Protein AF-A0A3B5MZ13-F1 (afdb_monomer_lite)

Sequence (176 aa):
MRKAFKSSTIQDQQVVSRTSVPNPVVEMYHRCDKPPPLNILSPYRDDKKDALKFYTDSSYFFNLWKEKMLQATEDKRKEKRRQKVGIRFHRECPFHSCLSVYPPQEQQRQVEDPSREVKKVRKARNRRQEWNVLAYDKEFRPDARLTPSPYHGMSSEGSLSPDSRYISYWKYFNAI

Structure (mmCIF, N/CA/C/O backbone):
data_AF-A0A3B5MZ13-F1
#
_entry.id   AF-A0A3B5MZ13-F1
#
loop_
_atom_site.group_PDB
_atom_site.id
_atom_site.type_symbol
_atom_site.label_atom_id
_atom_site.label_alt_id
_atom_site.label_comp_id
_atom_site.label_asym_id
_atom_site.label_entity_id
_atom_site.label_seq_id
_atom_site.pdbx_PDB_ins_code
_atom_site.Cartn_x
_atom_site.Cartn_y
_atom_site.Cartn_z
_atom_site.occupancy
_atom_site.B_iso_or_equiv
_atom_site.auth_seq_id
_atom_site.auth_comp_id
_atom_site.auth_asym_id
_atom_site.auth_atom_id
_atom_site.pdbx_PDB_model_num
ATOM 1 N N . MET A 1 1 ? -7.304 25.175 -32.216 1.00 78.00 1 MET A N 1
ATOM 2 C CA . MET A 1 1 ? -7.064 23.713 -32.313 1.00 78.00 1 MET A CA 1
ATOM 3 C C . MET A 1 1 ? -7.882 23.009 -31.237 1.00 78.00 1 MET A C 1
ATOM 5 O O . MET A 1 1 ? -7.759 23.393 -30.080 1.00 78.00 1 MET A O 1
ATOM 9 N N . ARG A 1 2 ? -8.744 22.042 -31.586 1.00 90.50 2 ARG A N 1
ATOM 10 C CA . ARG A 1 2 ? -9.532 21.262 -30.607 1.00 90.50 2 ARG A CA 1
ATOM 11 C C . ARG A 1 2 ? -8.857 19.913 -30.341 1.00 90.50 2 ARG A C 1
ATOM 13 O O . ARG A 1 2 ? -8.275 19.334 -31.253 1.00 90.50 2 ARG A O 1
ATOM 20 N N . LYS A 1 3 ? -8.913 19.432 -29.094 1.00 95.19 3 LYS A N 1
ATOM 21 C CA . LYS A 1 3 ? -8.411 18.098 -28.724 1.00 95.19 3 LYS A CA 1
ATOM 22 C C . LYS A 1 3 ? -9.328 17.010 -29.296 1.00 95.19 3 LYS A C 1
ATOM 24 O O . LYS A 1 3 ? -10.525 17.234 -29.451 1.00 95.19 3 LYS A O 1
ATOM 29 N N . ALA A 1 4 ? -8.758 15.843 -29.588 1.00 95.25 4 ALA A N 1
ATOM 30 C CA . ALA A 1 4 ? -9.510 14.682 -30.056 1.00 95.25 4 ALA A CA 1
ATOM 31 C C . ALA A 1 4 ? -10.359 14.060 -28.935 1.00 95.25 4 ALA A C 1
ATOM 33 O O . ALA A 1 4 ? -9.991 14.128 -27.759 1.00 95.25 4 ALA A O 1
ATOM 34 N N . PHE A 1 5 ? -11.463 13.417 -29.321 1.00 95.81 5 PHE A N 1
ATOM 35 C CA . PHE A 1 5 ? -12.308 12.638 -28.420 1.00 95.81 5 PHE A CA 1
ATOM 36 C C . PHE A 1 5 ? -11.517 11.494 -27.764 1.00 95.81 5 PHE A C 1
ATOM 38 O O . PHE A 1 5 ? -10.701 10.829 -28.409 1.00 95.81 5 PH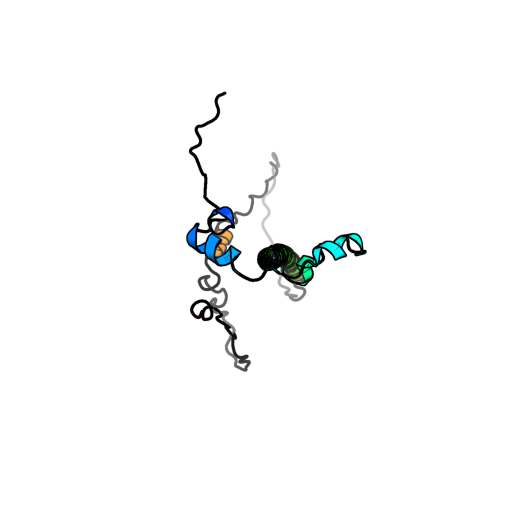E A O 1
ATOM 45 N N . LYS A 1 6 ? -11.767 11.269 -26.473 1.00 96.44 6 LYS A N 1
ATOM 46 C CA . LYS A 1 6 ? -11.239 10.147 -25.693 1.00 96.44 6 LYS A CA 1
ATOM 47 C C . LYS A 1 6 ? -12.403 9.496 -24.957 1.00 96.44 6 LYS A C 1
ATOM 49 O O . LYS A 1 6 ? -13.103 10.176 -24.213 1.00 96.44 6 LYS A O 1
ATOM 54 N N . SER A 1 7 ? -12.604 8.202 -25.181 1.00 95.94 7 SER A N 1
ATOM 55 C CA . SER A 1 7 ? -13.559 7.402 -24.417 1.00 95.94 7 SER A CA 1
ATOM 56 C C . SER A 1 7 ? -13.041 7.153 -23.000 1.00 95.94 7 SER A C 1
ATOM 58 O O . SER A 1 7 ? -11.839 7.255 -22.740 1.00 95.94 7 SER A O 1
ATOM 60 N N . SER A 1 8 ? -13.949 6.796 -22.092 1.00 95.12 8 SER A N 1
ATOM 61 C CA . SER A 1 8 ? -13.567 6.330 -20.760 1.00 95.12 8 SER A CA 1
ATOM 62 C C . SER A 1 8 ? -12.704 5.069 -20.860 1.00 95.12 8 SER A C 1
ATOM 64 O O . SER A 1 8 ? -12.976 4.184 -21.671 1.00 95.12 8 SER A O 1
ATOM 66 N N . THR A 1 9 ? -11.669 4.995 -20.029 1.00 95.69 9 THR A N 1
ATOM 67 C CA . THR A 1 9 ? -10.792 3.823 -19.875 1.00 95.69 9 THR A CA 1
ATOM 68 C C . THR A 1 9 ? -10.693 3.408 -18.407 1.00 95.69 9 THR A C 1
ATOM 70 O O . THR A 1 9 ? -9.654 2.918 -17.969 1.00 95.69 9 THR A O 1
ATOM 73 N N . ILE A 1 10 ? -11.739 3.684 -17.622 1.00 96.62 10 ILE A N 1
ATOM 74 C CA . ILE A 1 10 ? -11.789 3.342 -16.198 1.00 96.62 10 ILE A CA 1
ATOM 75 C C . ILE A 1 10 ? -11.750 1.817 -16.055 1.00 96.62 10 ILE A C 1
ATOM 77 O O . ILE A 1 10 ? -12.452 1.101 -16.766 1.00 96.62 10 ILE A O 1
ATOM 81 N N . GLN A 1 11 ? -10.901 1.340 -15.149 1.00 95.88 11 GLN A N 1
ATOM 82 C CA . GLN A 1 11 ? -10.786 -0.065 -14.775 1.00 95.88 11 GLN A CA 1
ATOM 83 C C . GLN A 1 11 ? -10.833 -0.156 -13.256 1.00 95.88 11 GLN A C 1
ATOM 85 O O . GLN A 1 11 ? -10.029 0.494 -12.579 1.00 95.88 11 GLN A O 1
ATOM 90 N N . ASP A 1 12 ? -11.753 -0.964 -12.741 1.00 93.88 12 ASP A N 1
ATOM 91 C CA . ASP A 1 12 ? -11.894 -1.180 -11.308 1.00 93.88 12 ASP A CA 1
ATOM 92 C C . ASP A 1 12 ? -10.680 -1.942 -10.771 1.00 93.88 12 ASP A C 1
ATOM 94 O O . ASP A 1 12 ? -10.239 -2.951 -11.324 1.00 93.88 12 ASP A O 1
ATOM 98 N N . GLN A 1 13 ? -10.111 -1.433 -9.683 1.00 94.25 13 GLN A N 1
ATOM 99 C CA . GLN A 1 13 ? -8.938 -1.993 -9.017 1.00 94.25 13 GLN A CA 1
ATOM 100 C C . GLN A 1 13 ? -9.234 -2.165 -7.529 1.00 94.25 13 GLN A C 1
ATOM 102 O O . GLN A 1 13 ? -10.165 -1.564 -7.004 1.00 94.25 13 GLN A O 1
ATOM 107 N N . GLN A 1 14 ? -8.428 -2.983 -6.841 1.00 91.75 14 GLN A N 1
ATOM 108 C CA . GLN A 1 14 ? -8.606 -3.275 -5.409 1.00 91.75 14 GLN A CA 1
ATOM 109 C C . GLN A 1 14 ? -10.011 -3.808 -5.071 1.00 91.75 14 GLN A C 1
ATOM 111 O O . GLN A 1 14 ? -10.593 -3.481 -4.038 1.00 91.75 14 GLN A O 1
ATOM 116 N N . VAL A 1 15 ? -10.539 -4.668 -5.948 1.00 93.50 15 VAL A N 1
ATOM 117 C CA . VAL A 1 15 ? -11.890 -5.246 -5.835 1.00 93.50 15 VAL A CA 1
ATOM 118 C C . VAL A 1 15 ? -12.097 -6.057 -4.550 1.00 93.50 15 VAL A C 1
ATOM 120 O O . VAL A 1 15 ? -13.224 -6.213 -4.088 1.00 93.50 15 VAL A O 1
ATOM 123 N N . VAL A 1 16 ? -11.009 -6.515 -3.926 1.00 92.31 16 VAL A N 1
ATOM 124 C CA . VAL A 1 16 ? -11.007 -7.111 -2.586 1.00 92.31 16 VAL A CA 1
ATOM 125 C C . VAL A 1 16 ? -10.360 -6.123 -1.620 1.00 92.31 16 VAL A C 1
ATOM 127 O O . VAL A 1 16 ? -9.137 -6.041 -1.511 1.00 92.31 16 VAL A O 1
ATOM 130 N N . SER A 1 17 ? -11.188 -5.339 -0.939 1.00 93.69 17 SER A N 1
ATOM 131 C CA . SER A 1 17 ? -10.778 -4.350 0.054 1.00 93.69 17 SER A CA 1
ATOM 132 C C . SER A 1 17 ? -11.762 -4.354 1.220 1.00 93.69 17 SER A C 1
ATOM 134 O O . SER A 1 17 ? -12.838 -4.940 1.140 1.00 93.69 17 SER A O 1
ATOM 136 N N . ARG A 1 18 ? -11.415 -3.690 2.329 1.00 93.25 18 ARG A N 1
ATOM 137 C CA . ARG A 1 18 ? -12.301 -3.621 3.504 1.00 93.25 18 ARG A CA 1
ATOM 138 C C . ARG A 1 18 ? -13.685 -3.049 3.185 1.00 93.25 18 ARG A C 1
ATOM 140 O O . ARG A 1 18 ? -14.642 -3.422 3.847 1.00 93.25 18 ARG A O 1
ATOM 147 N N . THR A 1 19 ? -13.792 -2.170 2.190 1.00 93.19 19 THR A N 1
ATOM 148 C CA . THR A 1 19 ? -15.060 -1.554 1.780 1.00 93.19 19 THR A CA 1
ATOM 149 C C . THR A 1 19 ? -15.899 -2.444 0.871 1.00 93.19 19 THR A C 1
ATOM 151 O O . THR A 1 19 ? -17.091 -2.191 0.741 1.00 93.19 19 THR A O 1
ATOM 154 N N . SER A 1 20 ? -15.313 -3.474 0.249 1.00 95.31 20 SER A N 1
ATOM 155 C CA . SER A 1 20 ? -16.054 -4.433 -0.577 1.00 95.31 20 SER A CA 1
ATOM 156 C C . SER A 1 20 ? -16.510 -5.677 0.193 1.00 95.31 20 SER A C 1
ATOM 158 O O . SER A 1 20 ? -17.165 -6.545 -0.383 1.00 95.31 20 SER A O 1
ATOM 160 N N . VAL A 1 21 ? -16.199 -5.772 1.494 1.00 95.56 21 VAL A N 1
ATOM 161 C CA . VAL A 1 21 ? -16.631 -6.888 2.347 1.00 95.56 21 VAL A CA 1
ATOM 162 C C . VAL A 1 21 ? -18.147 -6.813 2.592 1.00 95.56 21 VAL A C 1
ATOM 164 O O . VAL A 1 21 ? -18.628 -5.783 3.065 1.00 95.56 21 VAL A O 1
ATOM 167 N N . PRO A 1 22 ? -18.913 -7.890 2.331 1.00 97.12 22 PRO A N 1
ATOM 168 C CA . PRO A 1 22 ? -20.354 -7.915 2.582 1.00 97.12 22 PRO A CA 1
ATOM 169 C C . PRO A 1 22 ? -20.711 -7.745 4.064 1.00 97.12 22 PRO A C 1
ATOM 171 O O . PRO A 1 22 ? -20.043 -8.316 4.929 1.00 97.12 22 PRO A O 1
ATOM 174 N N . ASN A 1 23 ? -21.823 -7.056 4.353 1.00 97.06 23 ASN A N 1
ATOM 175 C CA . ASN A 1 23 ? -22.283 -6.779 5.724 1.00 97.06 23 ASN A CA 1
ATOM 176 C C . ASN A 1 23 ? -22.306 -8.016 6.647 1.00 97.06 23 ASN A C 1
ATOM 178 O O . ASN A 1 23 ? -21.748 -7.920 7.738 1.00 97.06 23 ASN A O 1
ATOM 182 N N . PRO A 1 24 ? -22.820 -9.198 6.238 1.00 97.88 24 PRO A N 1
ATOM 183 C CA . PRO A 1 24 ? -22.818 -10.370 7.119 1.00 97.88 24 PRO A CA 1
ATOM 184 C C . PRO A 1 24 ? -21.408 -10.822 7.531 1.00 97.88 24 PRO A C 1
ATOM 186 O O . PRO A 1 24 ? -21.179 -11.245 8.663 1.00 97.88 24 PRO A O 1
ATOM 189 N N . VAL A 1 25 ? -20.434 -10.702 6.623 1.00 97.69 25 VAL A N 1
ATOM 190 C CA . VAL A 1 25 ? -19.032 -11.048 6.897 1.00 97.69 25 VAL A CA 1
ATOM 191 C C . VAL A 1 25 ? -18.405 -10.021 7.840 1.00 97.69 25 VAL A C 1
ATOM 193 O O . VAL A 1 25 ? -17.661 -10.396 8.745 1.00 97.69 25 VAL A O 1
ATOM 196 N N . VAL A 1 26 ? -18.740 -8.737 7.680 1.00 96.94 26 VAL A N 1
ATOM 197 C CA . VAL A 1 26 ? -18.314 -7.665 8.595 1.00 96.94 26 VAL A CA 1
ATOM 198 C C . VAL A 1 26 ? -18.859 -7.902 10.009 1.00 96.94 26 VAL A C 1
ATOM 200 O O . VAL A 1 26 ? -18.109 -7.821 10.980 1.00 96.94 26 VAL A O 1
ATOM 203 N N . GLU A 1 27 ? -20.135 -8.269 10.137 1.00 97.06 27 GLU A N 1
ATOM 204 C CA . GLU A 1 27 ? -20.760 -8.609 11.423 1.00 97.06 27 GLU A CA 1
ATOM 205 C C . GLU A 1 27 ? -20.093 -9.815 12.095 1.00 97.06 27 GLU A C 1
ATOM 207 O O . GLU A 1 27 ? -19.861 -9.814 13.305 1.00 97.06 27 GLU A O 1
ATOM 212 N N . MET A 1 28 ? -19.738 -10.848 11.322 1.00 97.56 28 MET A N 1
ATOM 213 C CA . MET A 1 28 ? -18.946 -11.971 11.830 1.00 97.56 28 MET A CA 1
ATOM 214 C C . MET A 1 28 ? -17.563 -11.520 12.303 1.00 97.56 28 MET A C 1
ATOM 216 O O . MET A 1 28 ? -17.185 -11.831 13.429 1.00 97.56 28 MET A O 1
ATOM 220 N N . TYR A 1 29 ? -16.847 -10.743 11.490 1.00 96.25 29 TYR A N 1
ATOM 221 C CA . TYR A 1 29 ? -15.514 -10.239 11.813 1.00 96.25 29 TYR A CA 1
ATOM 222 C C . TYR A 1 29 ? -15.497 -9.406 13.103 1.00 96.25 29 TYR A C 1
ATOM 224 O O . TYR A 1 29 ? -14.570 -9.514 13.901 1.00 96.25 29 TYR A O 1
ATOM 232 N N . HIS A 1 30 ? -16.531 -8.600 13.356 1.00 96.12 30 HIS A N 1
ATOM 233 C CA . HIS A 1 30 ? -16.621 -7.787 14.572 1.00 96.12 30 HIS A CA 1
ATOM 234 C C . HIS A 1 30 ? -16.826 -8.587 15.862 1.00 96.12 30 HIS A C 1
ATOM 236 O O . HIS A 1 30 ? -16.544 -8.058 16.938 1.00 96.12 30 HIS A O 1
ATOM 242 N N . ARG A 1 31 ? -17.287 -9.838 15.763 1.00 96.81 31 ARG A N 1
ATOM 243 C CA . ARG A 1 31 ? -17.400 -10.761 16.901 1.00 96.81 31 ARG A CA 1
ATOM 244 C C . ARG A 1 31 ? -16.103 -11.519 17.185 1.00 96.81 31 ARG A C 1
ATOM 246 O O . ARG A 1 31 ? -16.002 -12.135 18.238 1.00 96.81 31 ARG A O 1
ATOM 253 N N . CYS A 1 32 ? -15.138 -11.495 16.265 1.00 97.12 32 CYS A N 1
ATOM 254 C CA . CYS A 1 32 ? -13.838 -12.124 16.464 1.00 97.12 32 CYS A CA 1
ATOM 255 C C . CYS A 1 32 ? -12.972 -11.338 17.456 1.00 97.12 32 CYS A C 1
ATOM 257 O O . CYS A 1 32 ? -13.104 -10.117 17.603 1.00 97.12 32 CYS A O 1
ATOM 259 N N . ASP A 1 33 ? -12.034 -12.043 18.086 1.00 97.19 33 ASP A N 1
ATOM 260 C CA . ASP A 1 33 ? -11.073 -11.436 18.998 1.00 97.19 33 ASP A CA 1
ATOM 261 C C . ASP A 1 33 ? -10.181 -10.423 18.277 1.00 97.19 33 ASP A C 1
ATOM 263 O O . ASP A 1 33 ? -9.654 -10.652 17.184 1.00 97.19 33 ASP A O 1
ATOM 267 N N . LYS A 1 34 ? -10.013 -9.264 18.913 1.00 95.88 34 LYS A N 1
ATOM 268 C CA . LYS A 1 34 ? -9.169 -8.183 18.401 1.00 95.88 34 LYS A CA 1
ATOM 269 C C . LYS A 1 34 ? -7.700 -8.484 18.714 1.00 95.88 34 LYS A C 1
ATOM 271 O O . LYS A 1 34 ? -7.414 -9.078 19.754 1.00 95.88 34 LYS A O 1
ATOM 276 N N . PRO A 1 35 ? -6.753 -8.040 17.867 1.00 96.31 35 PRO A N 1
ATOM 277 C CA . PRO A 1 35 ? -5.340 -8.196 18.176 1.00 96.31 35 PRO A CA 1
ATOM 278 C C . PRO A 1 35 ? -4.983 -7.437 19.465 1.00 96.31 35 PRO A C 1
ATOM 280 O O . PRO A 1 35 ? -5.647 -6.445 19.794 1.00 96.31 35 PRO A O 1
ATOM 283 N N . PRO A 1 36 ? -3.914 -7.846 20.171 1.00 96.81 36 PRO A N 1
ATOM 284 C CA . PRO A 1 36 ? -3.414 -7.104 21.320 1.00 96.81 36 PRO A CA 1
ATOM 285 C C . PRO A 1 36 ? -3.166 -5.628 20.956 1.00 96.81 36 PRO A C 1
ATOM 287 O O . PRO A 1 36 ? -2.715 -5.348 19.839 1.00 96.81 36 PRO A O 1
ATOM 290 N N . PRO A 1 37 ? -3.432 -4.668 21.864 1.00 96.56 37 PRO A N 1
ATOM 291 C CA . PRO A 1 37 ? -3.354 -3.236 21.573 1.00 96.56 37 PRO A CA 1
ATOM 292 C C . PRO A 1 37 ? -1.902 -2.732 21.538 1.00 96.56 37 PRO A C 1
ATOM 294 O O . PRO A 1 37 ? -1.532 -1.802 22.246 1.00 96.56 37 PRO A O 1
ATOM 297 N N . LEU A 1 38 ? -1.060 -3.327 20.691 1.00 97.50 38 LEU A N 1
ATOM 298 C CA . LEU A 1 38 ? 0.371 -3.026 20.599 1.00 97.50 38 LEU A CA 1
ATOM 299 C C . LEU A 1 38 ? 0.657 -1.601 20.114 1.00 97.50 38 LEU A C 1
ATOM 301 O O . LEU A 1 38 ? 1.744 -1.095 20.362 1.00 97.50 38 LEU A O 1
ATOM 305 N N . ASN A 1 39 ? -0.321 -0.920 19.510 1.00 96.12 39 ASN A N 1
ATOM 306 C CA . ASN A 1 39 ? -0.216 0.482 19.086 1.00 96.12 39 ASN A CA 1
ATOM 307 C C . ASN A 1 39 ? 0.203 1.435 20.216 1.00 96.12 39 ASN A C 1
ATOM 309 O O . ASN A 1 39 ? 0.812 2.466 19.943 1.00 96.12 39 ASN A O 1
ATOM 313 N N . ILE A 1 40 ? -0.087 1.093 21.478 1.00 97.06 40 ILE A N 1
ATOM 314 C CA . ILE A 1 40 ? 0.342 1.882 22.644 1.00 97.06 40 ILE A CA 1
ATOM 315 C C . ILE A 1 40 ? 1.868 1.926 22.795 1.00 97.06 40 ILE A C 1
ATOM 317 O O . ILE A 1 40 ? 2.395 2.835 23.424 1.00 97.06 40 ILE A O 1
ATOM 321 N N . LEU A 1 41 ? 2.576 0.950 22.217 1.00 96.62 41 LEU A N 1
ATOM 322 C CA . LEU A 1 41 ? 4.032 0.856 22.254 1.00 96.62 41 LEU A CA 1
ATOM 323 C C . LEU A 1 41 ? 4.692 1.654 21.123 1.00 96.62 41 LEU A C 1
ATOM 325 O O . LEU A 1 41 ? 5.881 1.944 21.211 1.00 96.62 41 LEU A O 1
ATOM 329 N N . SER A 1 42 ? 3.946 2.034 20.078 1.00 96.62 42 SER A N 1
ATOM 330 C CA . SER A 1 42 ? 4.475 2.755 18.911 1.00 96.62 42 SER A CA 1
ATOM 331 C C . SER A 1 42 ? 5.224 4.056 19.261 1.00 96.62 42 SER A C 1
ATOM 333 O O . SER A 1 42 ? 6.284 4.273 18.675 1.00 96.62 42 SER A O 1
ATOM 335 N N . PRO A 1 43 ? 4.777 4.900 20.222 1.00 97.44 43 PRO A N 1
ATOM 336 C CA . PRO A 1 43 ? 5.513 6.108 20.622 1.00 97.44 43 PRO A CA 1
ATOM 337 C C . PRO A 1 43 ? 6.873 5.845 21.279 1.00 97.44 43 PRO A C 1
ATOM 339 O O . PRO A 1 43 ? 7.718 6.733 21.299 1.00 97.44 43 PRO A O 1
ATOM 342 N N . TYR A 1 44 ? 7.085 4.643 21.816 1.00 96.75 44 TYR A N 1
ATOM 343 C CA . TYR A 1 44 ? 8.305 4.264 22.531 1.00 96.75 44 TYR A CA 1
ATOM 344 C C . TYR A 1 44 ? 9.328 3.554 21.630 1.00 96.75 44 TYR A C 1
ATOM 346 O O . TYR A 1 44 ? 10.337 3.058 22.122 1.00 96.75 44 TYR A O 1
ATOM 354 N N . ARG A 1 45 ? 9.070 3.460 20.318 1.00 97.00 45 ARG A N 1
ATOM 355 C CA . ARG A 1 45 ? 9.968 2.811 19.355 1.00 97.00 45 ARG A CA 1
ATOM 356 C C . ARG A 1 45 ? 10.887 3.813 18.661 1.00 97.00 45 ARG A C 1
ATOM 358 O O . ARG A 1 45 ? 10.415 4.774 18.057 1.00 97.00 45 ARG A O 1
ATOM 365 N N . ASP A 1 46 ? 12.179 3.498 18.606 1.00 97.56 46 ASP A N 1
ATOM 366 C CA . ASP A 1 46 ? 13.184 4.325 17.918 1.00 97.56 46 ASP A CA 1
ATOM 367 C C . ASP A 1 46 ? 13.008 4.351 16.390 1.00 97.56 46 ASP A C 1
ATOM 369 O O . ASP A 1 46 ? 13.289 5.352 15.730 1.00 97.56 46 ASP A O 1
ATOM 373 N N . ASP A 1 47 ? 12.511 3.255 15.805 1.00 96.00 47 ASP A N 1
ATOM 374 C CA . ASP A 1 47 ? 12.360 3.098 14.352 1.00 96.00 47 ASP A CA 1
ATOM 375 C C . ASP A 1 47 ? 11.133 3.813 13.766 1.00 96.00 47 ASP A C 1
ATOM 377 O O . ASP A 1 47 ? 10.951 3.812 12.545 1.00 96.00 47 ASP A O 1
ATOM 381 N N . LYS A 1 48 ? 10.293 4.417 14.620 1.00 94.88 48 LYS A N 1
ATOM 382 C CA . LYS A 1 48 ? 9.030 5.084 14.257 1.00 94.88 48 LYS A CA 1
ATOM 383 C C . LYS A 1 48 ? 8.073 4.191 13.460 1.00 94.88 48 LYS A C 1
ATOM 385 O O . LYS A 1 48 ? 7.220 4.691 12.722 1.00 94.88 48 LYS A O 1
ATOM 390 N N . LYS A 1 49 ? 8.214 2.868 13.571 1.00 95.69 49 LYS A N 1
ATOM 391 C CA . LYS A 1 49 ? 7.303 1.915 12.938 1.00 95.69 49 LYS A CA 1
ATOM 392 C C . LYS A 1 49 ? 6.132 1.633 13.863 1.00 95.69 49 LYS A C 1
ATOM 394 O O . LYS A 1 49 ? 6.265 1.641 15.082 1.00 95.69 49 LYS A O 1
ATOM 399 N N . ASP A 1 50 ? 4.986 1.348 13.263 1.00 95.75 50 ASP A N 1
ATOM 400 C CA . ASP A 1 50 ? 3.813 0.906 14.004 1.00 95.75 50 ASP A CA 1
ATOM 401 C C . ASP A 1 50 ? 4.099 -0.455 14.657 1.00 95.75 50 ASP A C 1
ATOM 403 O O . ASP A 1 50 ? 4.387 -1.437 13.967 1.00 95.75 50 ASP A O 1
ATOM 407 N N . ALA A 1 51 ? 4.037 -0.504 15.987 1.00 97.19 51 ALA A N 1
ATOM 408 C CA . ALA A 1 51 ? 4.287 -1.703 16.771 1.00 97.19 51 ALA A CA 1
ATOM 409 C C . ALA A 1 51 ? 3.343 -2.855 16.388 1.00 97.19 51 ALA A C 1
ATOM 411 O O . ALA A 1 51 ? 3.769 -4.011 16.376 1.00 97.19 51 ALA A O 1
ATOM 412 N N . LEU A 1 52 ? 2.091 -2.567 16.009 1.00 97.25 52 LEU A N 1
ATOM 413 C CA . LEU A 1 52 ? 1.142 -3.607 15.608 1.00 97.25 52 LEU A CA 1
ATOM 414 C C . LEU A 1 52 ? 1.546 -4.293 14.300 1.00 97.25 52 LEU A C 1
ATOM 416 O O . LEU A 1 52 ? 1.261 -5.477 14.137 1.00 97.25 52 LEU A O 1
ATOM 420 N N . LYS A 1 53 ? 2.287 -3.615 13.412 1.00 97.06 53 LYS A N 1
ATOM 421 C CA . LYS A 1 53 ? 2.781 -4.222 12.163 1.00 97.06 53 LYS A CA 1
ATOM 422 C C . LYS A 1 53 ? 3.778 -5.358 12.381 1.00 97.06 53 LYS A C 1
ATOM 424 O O . LYS A 1 53 ? 3.962 -6.172 11.483 1.00 97.06 53 LYS A O 1
ATOM 429 N N . PHE A 1 54 ? 4.393 -5.447 13.561 1.00 96.00 54 PHE A N 1
ATOM 430 C CA . PHE A 1 54 ? 5.239 -6.587 13.932 1.00 96.00 54 PHE A CA 1
ATOM 431 C C . PHE A 1 54 ? 4.427 -7.823 14.336 1.00 96.00 54 PHE A C 1
ATOM 433 O O . PHE A 1 54 ? 4.967 -8.924 14.346 1.00 96.00 54 PHE A O 1
ATOM 440 N N . TYR A 1 55 ? 3.142 -7.648 14.652 1.00 97.31 55 TYR A N 1
ATOM 441 C CA . TYR A 1 55 ? 2.210 -8.734 14.946 1.00 97.31 55 TYR A CA 1
ATOM 442 C C . TYR A 1 55 ? 1.349 -9.088 13.728 1.00 97.31 55 TYR A C 1
ATOM 444 O O . TYR A 1 55 ? 1.182 -10.259 13.402 1.00 97.31 55 TYR A O 1
ATOM 452 N N . THR A 1 56 ? 0.810 -8.083 13.032 1.00 97.00 56 THR A N 1
ATOM 453 C CA . THR A 1 56 ? -0.021 -8.265 11.836 1.00 97.00 56 THR A CA 1
ATOM 454 C C . THR A 1 56 ? 0.155 -7.109 10.852 1.00 97.00 56 THR A C 1
ATOM 456 O O . THR A 1 56 ? 0.009 -5.942 11.211 1.00 97.00 56 THR A O 1
ATOM 459 N N . ASP A 1 57 ? 0.448 -7.419 9.587 1.00 96.75 57 ASP A N 1
ATOM 460 C CA . ASP A 1 57 ? 0.587 -6.423 8.522 1.00 96.75 57 ASP A CA 1
ATOM 461 C C . ASP A 1 57 ? -0.142 -6.865 7.248 1.00 96.75 57 ASP A C 1
ATOM 463 O O . ASP A 1 57 ? 0.337 -7.686 6.467 1.00 96.75 57 ASP A O 1
ATOM 467 N N . SER A 1 58 ? -1.302 -6.253 7.005 1.00 95.44 58 SER A N 1
ATOM 468 C CA . SER A 1 58 ? -2.097 -6.476 5.788 1.00 95.44 58 SER A CA 1
ATOM 469 C C . SER A 1 58 ? -1.398 -6.030 4.496 1.00 95.44 58 SER A C 1
ATOM 471 O O . SER A 1 58 ? -1.744 -6.506 3.417 1.00 95.44 58 SER A O 1
ATOM 473 N N . SER A 1 59 ? -0.402 -5.142 4.581 1.00 96.06 59 SER A N 1
ATOM 474 C CA . SER A 1 59 ? 0.341 -4.639 3.420 1.00 96.06 59 SER A CA 1
ATOM 475 C C . SER A 1 59 ? 1.569 -5.482 3.063 1.00 96.06 59 SER A C 1
ATOM 477 O O . SER A 1 59 ? 2.151 -5.281 1.994 1.00 96.06 59 SER A O 1
ATOM 479 N N . TYR A 1 60 ? 1.944 -6.445 3.914 1.00 97.25 60 TYR A N 1
ATOM 480 C CA . TYR A 1 60 ? 3.176 -7.225 3.793 1.00 97.25 60 TYR A CA 1
ATOM 481 C C . TYR A 1 60 ? 3.330 -7.889 2.419 1.00 97.25 60 TYR A C 1
ATOM 483 O O . TYR A 1 60 ? 4.317 -7.655 1.719 1.00 97.25 60 TYR A O 1
ATOM 491 N N . PHE A 1 61 ? 2.324 -8.656 1.987 1.00 97.56 61 PHE A N 1
ATOM 492 C CA . PHE A 1 61 ? 2.369 -9.382 0.715 1.00 97.56 61 PHE A CA 1
ATOM 493 C C . PHE A 1 61 ? 2.510 -8.451 -0.488 1.00 97.56 61 PHE A C 1
ATOM 495 O O . PHE A 1 61 ? 3.287 -8.730 -1.402 1.00 97.56 61 PHE A O 1
ATOM 502 N N . PHE A 1 62 ? 1.790 -7.328 -0.480 1.00 97.00 62 PHE A N 1
ATOM 503 C CA . PHE A 1 62 ? 1.876 -6.347 -1.553 1.00 97.00 62 PHE A CA 1
ATOM 504 C C . PHE A 1 62 ? 3.260 -5.696 -1.607 1.00 97.00 62 PHE A C 1
ATOM 506 O O . PHE A 1 62 ? 3.840 -5.590 -2.687 1.00 97.00 62 PHE A O 1
ATOM 513 N N . ASN A 1 63 ? 3.809 -5.292 -0.458 1.00 97.62 63 ASN A N 1
ATOM 514 C CA . ASN A 1 63 ? 5.130 -4.670 -0.387 1.00 97.62 63 ASN A CA 1
ATOM 515 C C . ASN A 1 63 ? 6.225 -5.629 -0.865 1.00 97.62 63 ASN A C 1
ATOM 517 O O . ASN A 1 63 ? 7.050 -5.241 -1.693 1.00 97.62 63 ASN A O 1
ATOM 521 N N . LEU A 1 64 ? 6.172 -6.888 -0.426 1.00 97.88 64 LEU A N 1
ATOM 522 C CA . LEU A 1 64 ? 7.107 -7.928 -0.848 1.00 97.88 64 LEU A CA 1
ATOM 523 C C . LEU A 1 64 ? 7.018 -8.199 -2.357 1.00 97.88 64 LEU A C 1
ATOM 525 O O . LEU A 1 64 ? 8.032 -8.264 -3.053 1.00 97.88 64 LEU A O 1
ATOM 529 N N . TRP A 1 65 ? 5.799 -8.331 -2.888 1.00 98.19 65 TRP A N 1
ATOM 530 C CA . TRP A 1 65 ? 5.585 -8.512 -4.323 1.00 98.19 65 TRP A CA 1
ATOM 531 C C . TRP A 1 65 ? 6.118 -7.321 -5.125 1.00 98.19 65 TRP A C 1
ATOM 533 O O . TRP A 1 65 ? 6.857 -7.507 -6.093 1.00 98.19 65 TRP A O 1
ATOM 543 N N . LYS A 1 66 ? 5.792 -6.097 -4.700 1.00 98.06 66 LYS A N 1
ATOM 544 C CA . LYS A 1 66 ? 6.244 -4.857 -5.334 1.00 98.06 66 LYS A CA 1
ATOM 545 C C . LYS A 1 66 ? 7.768 -4.785 -5.384 1.00 98.06 66 LYS A C 1
ATOM 547 O O . LYS A 1 66 ? 8.323 -4.495 -6.443 1.00 98.06 66 LYS A O 1
ATOM 552 N N . GLU A 1 67 ? 8.436 -5.067 -4.268 1.00 98.38 67 GLU A N 1
ATOM 553 C CA . GLU A 1 67 ? 9.896 -5.110 -4.186 1.00 98.38 67 GLU A CA 1
ATOM 554 C C . GLU A 1 67 ? 10.474 -6.117 -5.186 1.00 98.38 67 GLU A C 1
ATOM 556 O O . GLU A 1 67 ? 11.323 -5.760 -6.005 1.00 98.38 67 GLU A O 1
ATOM 561 N N . LYS A 1 68 ? 9.934 -7.342 -5.218 1.00 98.06 68 LYS A N 1
ATOM 562 C CA . LYS A 1 68 ? 10.364 -8.388 -6.155 1.00 98.06 68 LYS A CA 1
ATOM 563 C C . LYS A 1 68 ? 10.189 -7.979 -7.622 1.00 98.06 68 LYS A C 1
ATOM 565 O O . LYS A 1 68 ? 11.062 -8.256 -8.443 1.00 98.06 68 LYS A O 1
ATOM 570 N N . MET A 1 69 ? 9.080 -7.327 -7.974 1.00 97.88 69 MET A N 1
ATOM 571 C CA . MET A 1 69 ? 8.814 -6.891 -9.354 1.00 97.88 69 MET A CA 1
ATOM 572 C C . MET A 1 69 ? 9.728 -5.739 -9.791 1.00 97.88 69 MET A C 1
ATOM 574 O O . MET A 1 69 ? 10.215 -5.724 -10.927 1.00 97.88 69 MET A O 1
ATOM 578 N N . LEU A 1 70 ? 10.006 -4.792 -8.892 1.00 98.12 70 LEU A N 1
ATOM 579 C CA . LEU A 1 70 ? 10.956 -3.709 -9.153 1.00 98.12 70 LEU A CA 1
ATOM 580 C C . LEU A 1 70 ? 12.379 -4.248 -9.311 1.00 98.12 70 LEU A C 1
ATOM 582 O O . LEU A 1 70 ? 13.070 -3.882 -10.264 1.00 98.12 70 LEU A O 1
ATOM 586 N N . GLN A 1 71 ? 12.780 -5.179 -8.447 1.00 97.81 71 GLN A N 1
ATOM 587 C CA . GLN A 1 71 ? 14.078 -5.837 -8.530 1.00 97.81 71 GLN A CA 1
ATOM 588 C C . GLN A 1 71 ? 14.245 -6.585 -9.861 1.00 97.81 71 GLN A C 1
ATOM 590 O O . GLN A 1 71 ? 15.214 -6.354 -10.582 1.00 97.81 71 GLN A O 1
ATOM 595 N N . ALA A 1 72 ? 13.248 -7.383 -10.261 1.00 96.56 72 ALA A N 1
ATOM 596 C CA . ALA A 1 72 ? 13.258 -8.088 -11.544 1.00 96.56 72 ALA A CA 1
ATOM 597 C C . ALA A 1 72 ? 13.376 -7.132 -12.750 1.00 96.56 72 ALA A C 1
ATOM 599 O O . ALA A 1 72 ? 14.025 -7.452 -13.751 1.00 96.56 72 ALA A O 1
ATOM 600 N N . THR A 1 73 ? 12.778 -5.941 -12.655 1.00 97.06 73 THR A N 1
ATOM 601 C CA . THR A 1 73 ? 12.875 -4.905 -13.693 1.00 97.06 73 THR A CA 1
ATOM 602 C C . THR A 1 73 ? 14.294 -4.342 -13.792 1.00 97.06 73 THR A C 1
ATOM 604 O O . THR A 1 73 ? 14.837 -4.233 -14.898 1.00 97.06 73 THR A O 1
ATOM 607 N N . GLU A 1 74 ? 14.927 -4.033 -12.657 1.00 96.00 74 GLU A N 1
ATOM 608 C CA . GLU A 1 74 ? 16.311 -3.552 -12.639 1.00 96.00 74 GLU A CA 1
ATOM 609 C C . GLU A 1 74 ? 17.312 -4.624 -13.077 1.00 96.00 74 GLU A C 1
ATOM 611 O O . GLU A 1 74 ? 18.238 -4.317 -13.834 1.00 96.00 74 GLU A O 1
ATOM 616 N N . ASP A 1 75 ? 17.109 -5.882 -12.695 1.00 95.69 75 ASP A N 1
ATOM 617 C CA . ASP A 1 75 ? 17.976 -6.988 -13.104 1.00 95.69 75 ASP A CA 1
ATOM 618 C C . ASP A 1 75 ? 17.895 -7.223 -14.613 1.00 95.69 75 ASP A C 1
ATOM 620 O O . ASP A 1 75 ? 18.926 -7.272 -15.290 1.00 95.69 75 ASP A O 1
ATOM 624 N N . LYS A 1 76 ? 16.684 -7.218 -15.187 1.00 96.19 76 LYS A N 1
ATOM 625 C CA . LYS A 1 76 ? 16.489 -7.286 -16.644 1.00 96.19 76 LYS A CA 1
ATOM 626 C C . LYS A 1 76 ? 17.165 -6.115 -17.366 1.00 96.19 76 LYS A C 1
ATOM 628 O O . LYS A 1 76 ? 17.730 -6.285 -18.452 1.00 96.19 76 LYS A O 1
ATOM 633 N N . ARG A 1 77 ? 17.150 -4.916 -16.772 1.00 93.56 77 ARG A N 1
ATOM 634 C CA . ARG A 1 77 ? 17.821 -3.725 -17.317 1.00 93.56 77 ARG A CA 1
ATOM 635 C C . ARG A 1 77 ? 19.345 -3.844 -17.263 1.00 93.56 77 ARG A C 1
ATOM 637 O O . ARG A 1 77 ? 20.013 -3.496 -18.243 1.00 93.56 77 ARG A O 1
ATOM 644 N N . LYS A 1 78 ? 19.897 -4.316 -16.143 1.00 93.62 78 LYS A N 1
ATOM 645 C CA . LYS A 1 78 ? 21.339 -4.532 -15.944 1.00 93.62 78 LYS A CA 1
ATOM 646 C C . LYS A 1 78 ? 21.869 -5.629 -16.861 1.00 93.62 78 LYS A C 1
ATOM 648 O O . LYS A 1 78 ? 22.890 -5.420 -17.514 1.00 93.62 78 LYS A O 1
ATOM 653 N N . GLU A 1 79 ? 21.143 -6.733 -16.995 1.00 89.25 79 GLU A N 1
ATOM 654 C CA . GLU A 1 79 ? 21.528 -7.859 -17.846 1.00 89.25 79 GLU A CA 1
ATOM 655 C C . GLU A 1 79 ? 21.619 -7.450 -19.324 1.00 89.25 79 GLU A C 1
ATOM 657 O O . GLU A 1 79 ? 22.632 -7.678 -19.988 1.00 89.25 79 GLU A O 1
ATOM 662 N N . LYS A 1 80 ? 20.644 -6.677 -19.822 1.00 90.31 80 LYS A N 1
ATOM 663 C CA . LYS A 1 80 ? 20.697 -6.113 -21.182 1.00 90.31 80 LYS A CA 1
ATOM 664 C C . LYS A 1 80 ? 21.940 -5.240 -21.421 1.00 90.31 80 LYS A C 1
ATOM 666 O O . LYS A 1 80 ? 22.472 -5.204 -22.534 1.00 90.31 80 LYS A O 1
ATOM 671 N N . ARG A 1 81 ? 22.418 -4.513 -20.401 1.00 84.94 81 ARG A N 1
ATOM 672 C CA . ARG A 1 81 ? 23.660 -3.721 -20.500 1.00 84.94 81 ARG A CA 1
ATOM 673 C C . ARG A 1 81 ? 24.892 -4.621 -20.554 1.00 84.94 81 ARG A C 1
ATOM 675 O O . ARG A 1 81 ? 25.757 -4.362 -21.386 1.00 84.94 81 ARG A O 1
ATOM 682 N N . ARG A 1 82 ? 24.950 -5.676 -19.734 1.00 83.94 82 ARG A N 1
ATOM 683 C CA . ARG A 1 82 ? 26.054 -6.653 -19.728 1.00 83.94 82 ARG A CA 1
ATOM 684 C C . ARG A 1 82 ? 26.201 -7.343 -21.078 1.00 83.94 82 ARG A C 1
ATOM 686 O O . ARG A 1 82 ? 27.296 -7.344 -21.627 1.00 83.94 82 ARG A O 1
ATOM 693 N N . GLN A 1 83 ? 25.100 -7.784 -21.686 1.00 78.06 83 GLN A N 1
ATOM 694 C C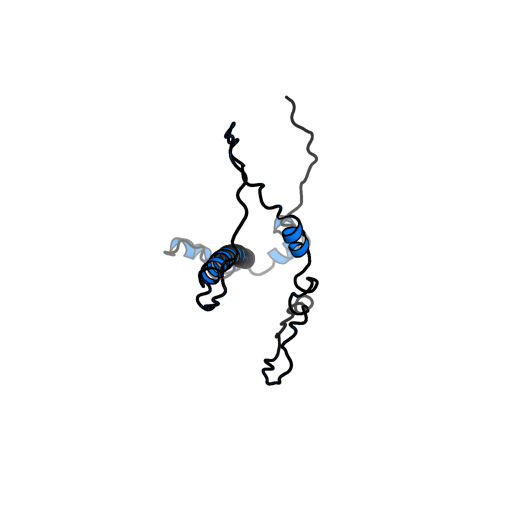A . GLN A 1 83 ? 25.116 -8.373 -23.032 1.00 78.06 83 GLN A CA 1
ATOM 695 C C . GLN A 1 83 ? 25.640 -7.392 -24.094 1.00 78.06 83 GLN A C 1
ATOM 697 O O . GLN A 1 83 ? 26.443 -7.760 -24.949 1.00 78.06 83 GLN A O 1
ATOM 702 N N . LYS A 1 84 ? 25.268 -6.106 -24.015 1.00 74.12 84 LYS A N 1
ATOM 703 C CA . LYS A 1 84 ? 25.771 -5.069 -24.937 1.00 74.12 84 LYS A CA 1
ATOM 704 C C . LYS A 1 84 ? 27.253 -4.728 -24.729 1.00 74.12 84 LYS A C 1
ATOM 706 O O . LYS A 1 84 ? 27.859 -4.149 -25.629 1.00 74.12 84 LYS A O 1
ATOM 711 N N . VAL A 1 85 ? 27.820 -5.024 -23.561 1.00 69.44 85 VAL A N 1
ATOM 712 C CA . VAL A 1 85 ? 29.251 -4.861 -23.262 1.00 69.44 85 VAL A CA 1
ATOM 713 C C . VAL A 1 85 ? 30.027 -6.122 -23.655 1.00 69.44 85 VAL A C 1
ATOM 715 O O . VAL A 1 85 ? 31.031 -6.003 -24.348 1.00 69.44 85 VAL A O 1
ATOM 718 N N . GLY A 1 86 ? 29.521 -7.320 -23.347 1.00 61.19 86 GLY A N 1
ATOM 719 C CA . GLY A 1 86 ? 30.125 -8.597 -23.752 1.00 61.19 86 GLY A CA 1
ATOM 720 C C . GLY A 1 86 ? 30.263 -8.751 -25.271 1.00 61.19 86 GLY A C 1
ATOM 721 O O . GLY A 1 86 ? 31.292 -9.211 -25.754 1.00 61.19 86 GLY A O 1
ATOM 722 N N . ILE A 1 87 ? 29.295 -8.248 -26.049 1.00 58.72 87 ILE A N 1
ATOM 723 C CA . ILE A 1 87 ? 29.387 -8.202 -27.522 1.00 58.72 87 ILE A CA 1
ATOM 724 C C . ILE A 1 87 ? 30.520 -7.280 -28.014 1.00 58.72 87 ILE A C 1
ATOM 726 O O . ILE A 1 87 ? 31.055 -7.502 -29.098 1.00 58.72 87 ILE A O 1
ATOM 730 N N . ARG A 1 88 ? 30.899 -6.243 -27.253 1.00 53.91 88 ARG A N 1
ATOM 731 C CA . ARG A 1 88 ? 32.013 -5.353 -27.635 1.00 53.91 88 ARG A CA 1
ATOM 732 C C . ARG A 1 88 ? 33.366 -6.009 -27.386 1.00 53.91 88 ARG A C 1
ATOM 734 O O . ARG A 1 88 ? 34.225 -5.903 -28.246 1.00 53.91 88 ARG A O 1
ATOM 741 N N . PHE A 1 89 ? 33.519 -6.751 -26.290 1.00 50.88 89 PHE A N 1
ATOM 742 C CA . PHE A 1 89 ? 34.752 -7.493 -26.007 1.00 50.88 89 PHE A CA 1
ATOM 743 C C . PHE A 1 89 ? 34.989 -8.663 -26.974 1.00 50.88 89 PHE A C 1
ATOM 745 O O . PHE A 1 89 ? 36.130 -8.970 -27.285 1.00 50.88 89 PHE A O 1
ATOM 752 N N . HIS A 1 90 ? 33.932 -9.263 -27.532 1.00 47.88 90 HIS A N 1
ATOM 753 C CA . HIS A 1 90 ? 34.068 -10.347 -28.515 1.00 47.88 90 HIS A CA 1
ATOM 754 C C . HIS A 1 90 ? 34.371 -9.871 -29.953 1.00 47.88 90 HIS A C 1
ATOM 756 O O . HIS A 1 90 ? 34.586 -10.698 -30.840 1.00 47.88 90 HIS A O 1
ATOM 762 N N . ARG A 1 91 ? 34.362 -8.553 -30.212 1.00 49.19 91 ARG A N 1
ATOM 763 C CA . ARG A 1 91 ? 34.745 -7.959 -31.509 1.00 49.19 91 ARG A CA 1
ATOM 764 C C . ARG A 1 91 ? 36.202 -7.491 -31.573 1.00 49.19 91 ARG A C 1
ATOM 766 O O . ARG A 1 91 ? 36.663 -7.174 -32.662 1.00 49.19 91 ARG A O 1
ATOM 773 N N . GLU A 1 92 ? 36.913 -7.478 -30.450 1.00 44.44 92 GLU A N 1
ATOM 774 C CA . GLU A 1 92 ? 38.292 -6.980 -30.318 1.00 44.44 92 GLU A CA 1
ATOM 775 C C . GLU A 1 92 ? 39.334 -8.119 -30.375 1.00 44.44 92 GLU A C 1
ATOM 777 O O . GLU A 1 92 ? 40.421 -7.996 -29.822 1.00 44.44 92 GLU A O 1
ATOM 782 N N . CYS A 1 93 ? 39.033 -9.242 -31.040 1.00 46.59 93 CYS A N 1
ATOM 783 C CA . CYS A 1 93 ? 40.051 -10.225 -31.434 1.00 46.59 93 CYS A CA 1
ATOM 784 C C . CYS A 1 93 ? 40.258 -10.148 -32.955 1.00 46.59 93 CYS A C 1
ATOM 786 O O . CYS A 1 93 ? 39.571 -10.853 -33.701 1.00 46.59 93 CYS A O 1
ATOM 788 N N . PRO A 1 94 ? 41.167 -9.289 -33.451 1.00 46.94 94 PRO A N 1
ATOM 789 C CA . PRO A 1 94 ? 41.508 -9.232 -34.858 1.00 46.94 94 PRO A CA 1
ATOM 790 C C . PRO A 1 94 ? 42.478 -10.373 -35.164 1.00 46.94 94 PRO A C 1
ATOM 792 O O . PRO A 1 94 ? 43.629 -10.373 -34.741 1.00 46.94 94 PRO A O 1
ATOM 795 N N . PHE A 1 95 ? 41.969 -11.367 -35.880 1.00 42.84 95 PHE A N 1
ATOM 796 C CA . PHE A 1 95 ? 42.632 -12.041 -36.993 1.00 42.84 95 PHE A CA 1
ATOM 797 C C . PHE A 1 95 ? 44.090 -11.592 -37.254 1.00 42.84 95 PHE A C 1
ATOM 799 O O . PHE A 1 95 ? 44.335 -10.651 -38.003 1.00 42.84 95 PHE A O 1
ATOM 806 N N . HIS A 1 96 ? 45.063 -12.284 -36.660 1.00 45.72 96 HIS A N 1
ATOM 807 C CA . HIS A 1 96 ? 46.472 -12.189 -37.048 1.00 45.72 96 HIS A CA 1
ATOM 808 C C . HIS A 1 96 ? 47.026 -13.596 -37.286 1.00 45.72 96 HIS A C 1
ATOM 810 O O . HIS A 1 96 ? 47.911 -14.070 -36.585 1.00 45.72 96 HIS A O 1
ATOM 816 N N . SER A 1 97 ? 46.462 -14.298 -38.269 1.00 52.66 97 SER A N 1
ATOM 817 C CA . SER A 1 97 ? 47.173 -15.388 -38.938 1.00 52.66 97 SER A CA 1
ATOM 818 C C . SER A 1 97 ? 46.544 -15.683 -40.297 1.00 52.66 97 SER A C 1
ATOM 820 O O . SER A 1 97 ? 45.619 -16.479 -40.406 1.00 52.66 97 SER A O 1
ATOM 822 N N . CYS A 1 98 ? 47.044 -15.017 -41.337 1.00 37.22 98 CYS A N 1
ATOM 823 C CA . CYS A 1 98 ? 47.321 -15.674 -42.613 1.00 37.22 98 CYS A CA 1
ATOM 824 C C . CYS A 1 98 ? 48.292 -14.804 -43.424 1.00 37.22 98 CYS A C 1
ATOM 826 O O . CYS A 1 98 ? 47.915 -13.872 -44.134 1.00 37.22 98 CYS A O 1
ATOM 828 N N . LEU A 1 99 ? 49.578 -15.121 -43.296 1.00 46.44 99 LEU A N 1
ATOM 829 C CA . LEU A 1 99 ? 50.548 -14.887 -44.357 1.00 46.44 99 LEU A CA 1
ATOM 830 C C . LEU A 1 99 ? 50.110 -15.734 -45.561 1.00 46.44 99 LEU A C 1
ATOM 832 O O . LEU A 1 99 ? 50.119 -16.957 -45.477 1.00 46.44 99 LEU A O 1
ATOM 836 N N . SER A 1 100 ? 49.723 -15.098 -46.664 1.00 34.12 100 SER A N 1
ATOM 837 C CA . SER A 1 100 ? 49.688 -15.750 -47.975 1.00 34.12 100 SER A CA 1
ATOM 838 C C . SER A 1 100 ? 50.132 -14.754 -49.037 1.00 34.12 100 SER A C 1
ATOM 840 O O . SER A 1 100 ? 49.388 -13.877 -49.467 1.00 34.12 100 SER A O 1
ATOM 842 N N . VAL A 1 101 ? 51.395 -14.912 -49.407 1.00 40.59 101 VAL A N 1
ATOM 843 C CA . VAL A 1 101 ? 52.071 -14.408 -50.604 1.00 40.59 101 VAL A CA 1
ATOM 844 C C . VAL A 1 101 ? 51.332 -14.889 -51.860 1.00 40.59 101 VAL A C 1
ATOM 846 O O . VAL A 1 101 ? 50.942 -16.047 -51.859 1.00 40.59 101 VAL A O 1
ATOM 849 N N . TYR A 1 102 ? 51.156 -14.039 -52.887 1.00 31.34 102 TYR A N 1
ATOM 850 C CA . TYR A 1 102 ? 51.149 -14.344 -54.344 1.00 31.34 102 TYR A CA 1
ATOM 851 C C . TYR A 1 102 ? 50.994 -13.032 -55.178 1.00 31.34 102 TYR A C 1
ATOM 853 O O . TYR A 1 102 ? 50.655 -12.002 -54.594 1.00 31.34 102 TYR A O 1
ATOM 861 N N . PRO A 1 103 ? 51.343 -13.006 -56.489 1.00 37.50 103 PRO A N 1
ATOM 862 C CA . PRO A 1 103 ? 52.199 -11.987 -57.122 1.00 37.50 103 PRO A CA 1
ATOM 863 C C . PRO A 1 103 ? 51.441 -10.965 -58.012 1.00 37.50 103 PRO A C 1
ATOM 865 O O . PRO A 1 103 ? 50.241 -11.129 -58.238 1.00 37.50 103 PRO A O 1
ATOM 868 N N . PRO A 1 104 ? 52.111 -9.910 -58.533 1.00 37.53 104 PRO A N 1
ATOM 869 C CA . PRO A 1 104 ? 51.457 -8.829 -59.271 1.00 37.53 104 PRO A CA 1
ATOM 870 C C . PRO A 1 104 ? 51.274 -9.154 -60.763 1.00 37.53 104 PRO A C 1
ATOM 872 O O . PRO A 1 104 ? 52.156 -9.736 -61.391 1.00 37.53 104 PRO A O 1
ATOM 875 N N . GLN A 1 105 ? 50.144 -8.729 -61.339 1.00 32.28 105 GLN A N 1
ATOM 876 C CA . GLN A 1 105 ? 49.915 -8.705 -62.787 1.00 32.28 105 GLN A CA 1
ATOM 877 C C . GLN A 1 105 ? 49.807 -7.256 -63.261 1.00 32.28 105 GLN A C 1
ATOM 879 O O . GLN A 1 105 ? 49.009 -6.464 -62.758 1.00 32.28 105 GLN A O 1
ATOM 884 N N . GLU A 1 106 ? 50.684 -6.930 -64.200 1.00 31.31 106 GLU A N 1
ATOM 885 C CA . GLU A 1 106 ? 50.865 -5.635 -64.835 1.00 31.31 106 GLU A CA 1
ATOM 886 C C . GLU A 1 106 ? 49.942 -5.443 -66.054 1.00 31.31 106 GLU A C 1
ATOM 888 O O . GLU A 1 106 ? 49.543 -6.405 -66.702 1.00 31.31 106 GLU A O 1
ATOM 893 N N . GLN A 1 107 ? 49.755 -4.161 -66.402 1.00 30.09 107 GLN A N 1
ATOM 894 C CA . GLN A 1 107 ? 49.382 -3.595 -67.711 1.00 30.09 107 GLN A CA 1
ATOM 895 C C . GLN A 1 107 ? 47.895 -3.585 -68.119 1.00 30.09 107 GLN A C 1
ATOM 897 O O . GLN A 1 107 ? 47.351 -4.547 -68.639 1.00 30.09 107 GLN A O 1
ATOM 902 N N . GLN A 1 108 ? 47.286 -2.393 -68.081 1.00 28.12 108 GLN A N 1
ATOM 903 C CA . GLN A 1 108 ? 47.354 -1.466 -69.225 1.00 28.12 108 GLN A CA 1
ATOM 904 C C . GLN A 1 108 ? 46.887 -0.051 -68.834 1.00 28.12 108 GLN A C 1
ATOM 906 O O . GLN A 1 108 ? 45.836 0.143 -68.228 1.00 28.12 108 GLN A O 1
ATOM 911 N N . ARG A 1 109 ? 47.715 0.945 -69.174 1.00 34.56 109 ARG A N 1
ATOM 912 C CA . ARG A 1 109 ? 47.432 2.384 -69.058 1.00 34.56 109 ARG A CA 1
ATOM 913 C C . ARG A 1 109 ? 46.528 2.835 -70.210 1.00 34.56 109 ARG A C 1
ATOM 915 O O . ARG A 1 109 ? 46.859 2.579 -71.362 1.00 34.56 109 ARG A O 1
ATOM 922 N N . GLN A 1 110 ? 45.505 3.631 -69.901 1.00 25.67 110 GLN A N 1
ATOM 923 C CA . GLN A 1 110 ? 44.926 4.609 -70.827 1.00 25.67 110 GLN A CA 1
ATOM 924 C C . GLN A 1 110 ? 44.822 5.966 -70.110 1.00 25.67 110 GLN A C 1
ATOM 926 O O . GLN A 1 110 ? 44.526 6.024 -68.918 1.00 25.67 110 GLN A O 1
ATOM 931 N N . VAL A 1 111 ? 45.186 7.023 -70.835 1.00 32.09 111 VAL A N 1
ATOM 932 C CA . VAL A 1 111 ? 45.534 8.374 -70.364 1.00 32.09 111 VAL A CA 1
ATOM 933 C C . VAL A 1 111 ? 44.303 9.278 -70.142 1.00 32.09 111 VAL A C 1
ATOM 935 O O . VAL A 1 111 ? 43.371 9.252 -70.936 1.00 32.09 111 VAL A O 1
ATOM 938 N N . GLU A 1 112 ? 44.384 10.030 -69.036 1.00 32.09 112 GLU A N 1
ATOM 939 C CA . GLU A 1 112 ? 43.736 11.269 -68.534 1.00 32.09 112 GLU A CA 1
ATOM 940 C C . GLU A 1 112 ? 42.688 12.066 -69.349 1.00 32.09 112 GLU A C 1
ATOM 942 O O . GLU A 1 112 ? 42.905 12.379 -70.514 1.00 32.09 112 GLU A O 1
ATOM 947 N N . ASP A 1 113 ? 41.660 12.567 -68.634 1.00 33.44 113 ASP A N 1
ATOM 948 C CA . ASP A 1 113 ? 41.369 14.018 -68.482 1.00 33.44 113 ASP A CA 1
ATOM 949 C C . ASP A 1 113 ? 40.532 14.254 -67.185 1.00 33.44 113 ASP A C 1
ATOM 951 O O . ASP A 1 113 ? 39.511 13.573 -66.994 1.00 33.44 113 ASP A O 1
ATOM 955 N N . PRO A 1 114 ? 40.925 15.142 -66.240 1.00 52.72 114 PRO A N 1
ATOM 956 C CA . PRO A 1 114 ? 40.271 15.275 -64.943 1.00 52.72 114 PRO A CA 1
ATOM 957 C C . PRO A 1 114 ? 39.195 16.367 -64.969 1.00 52.72 114 PRO A C 1
ATOM 959 O O . PRO A 1 114 ? 39.483 17.561 -64.931 1.00 52.72 114 PRO A O 1
ATOM 962 N N . SER A 1 115 ? 37.917 15.977 -64.935 1.00 36.66 115 SER A N 1
ATOM 963 C CA . SER A 1 115 ? 36.821 16.941 -64.776 1.00 36.66 115 SER A CA 1
ATOM 964 C C . SER A 1 115 ? 35.808 16.502 -63.720 1.00 36.66 115 SER A C 1
ATOM 966 O O . SER A 1 115 ? 34.968 15.631 -63.930 1.00 36.66 115 SER A O 1
ATOM 968 N N . ARG A 1 116 ? 35.912 17.184 -62.569 1.00 47.50 116 ARG A N 1
ATOM 969 C CA . ARG A 1 116 ? 34.991 17.246 -61.418 1.00 47.50 116 ARG A CA 1
ATOM 970 C C . ARG A 1 116 ? 34.791 15.928 -60.663 1.00 47.50 116 ARG A C 1
ATOM 972 O O . ARG A 1 116 ? 33.807 15.215 -60.849 1.00 47.50 116 ARG A O 1
ATOM 979 N N . GLU A 1 117 ? 35.664 15.682 -59.682 1.00 52.50 117 GLU A N 1
ATOM 980 C CA . GLU A 1 117 ? 35.375 14.752 -58.587 1.00 52.50 117 GLU A CA 1
ATOM 981 C C . GLU A 1 117 ? 34.140 15.223 -57.803 1.00 52.50 117 GLU A C 1
ATOM 983 O O . GLU A 1 117 ? 34.211 15.991 -56.842 1.00 52.50 117 GLU A O 1
ATOM 988 N N . VAL A 1 118 ? 32.965 14.726 -58.181 1.00 55.81 118 VAL A N 1
ATOM 989 C CA . VAL A 1 118 ? 31.845 14.674 -57.247 1.00 55.81 118 VAL A CA 1
ATOM 990 C C . VAL A 1 118 ? 32.248 13.670 -56.175 1.00 55.81 118 VAL A C 1
ATOM 992 O O . VAL A 1 118 ? 32.435 12.489 -56.479 1.00 55.81 118 VAL A O 1
ATOM 995 N N . LYS A 1 119 ? 32.398 14.124 -54.921 1.00 59.44 119 LYS A N 1
ATOM 996 C CA . LYS A 1 119 ? 32.638 13.245 -53.766 1.00 59.44 119 LYS A CA 1
ATOM 997 C C . LYS A 1 119 ? 31.650 12.082 -53.828 1.00 59.44 119 LYS A C 1
ATOM 999 O O . LYS A 1 119 ? 30.461 12.258 -53.562 1.00 59.44 119 LYS A O 1
ATOM 1004 N N . LYS A 1 120 ? 32.147 10.889 -54.170 1.00 69.56 120 LYS A N 1
ATOM 1005 C CA . LYS A 1 120 ? 31.376 9.647 -54.128 1.00 69.56 120 LYS A CA 1
ATOM 1006 C C . LYS A 1 120 ? 31.013 9.388 -52.671 1.00 69.56 120 LYS A C 1
ATOM 1008 O O . LYS A 1 120 ? 31.782 8.803 -51.910 1.00 69.56 120 LYS A O 1
ATOM 1013 N N . VAL A 1 121 ? 29.844 9.866 -52.258 1.00 62.56 121 VAL A N 1
ATOM 1014 C CA . VAL A 1 121 ? 29.274 9.520 -50.960 1.00 62.56 121 VAL A CA 1
ATOM 1015 C C . VAL A 1 121 ? 29.011 8.018 -50.990 1.00 62.56 121 VAL A C 1
ATOM 1017 O O . VAL A 1 121 ? 28.272 7.522 -51.842 1.00 62.56 121 VAL A O 1
ATOM 1020 N N . ARG A 1 122 ? 29.669 7.276 -50.090 1.00 71.56 122 ARG A N 1
ATOM 1021 C CA . ARG A 1 122 ? 29.519 5.820 -49.996 1.00 71.56 122 ARG A CA 1
ATOM 1022 C C . ARG A 1 122 ? 28.039 5.489 -49.815 1.00 71.56 122 ARG A C 1
ATOM 1024 O O . ARG A 1 122 ? 27.402 5.973 -48.880 1.00 71.56 122 ARG A O 1
ATOM 1031 N N . LYS A 1 123 ? 27.503 4.642 -50.698 1.00 77.56 123 LYS A N 1
ATOM 1032 C CA . LYS A 1 123 ? 26.158 4.082 -50.548 1.00 77.56 123 LYS A CA 1
ATOM 1033 C C . LYS A 1 123 ? 26.082 3.428 -49.168 1.00 77.56 123 LYS A C 1
ATOM 1035 O O . LYS A 1 123 ? 26.879 2.543 -48.856 1.00 77.56 123 LYS A O 1
ATOM 1040 N N . ALA A 1 124 ? 25.150 3.883 -48.335 1.00 70.81 124 ALA A N 1
ATOM 1041 C CA . ALA A 1 124 ? 24.928 3.270 -47.036 1.00 70.81 124 ALA A CA 1
ATOM 1042 C C . ALA A 1 124 ? 24.606 1.783 -47.238 1.00 70.81 124 ALA A C 1
ATOM 1044 O O . ALA A 1 124 ? 23.748 1.430 -48.052 1.00 70.81 124 ALA A O 1
ATOM 1045 N N . ARG A 1 125 ? 25.314 0.909 -46.513 1.00 79.88 125 ARG A N 1
ATOM 1046 C CA . ARG A 1 125 ? 25.083 -0.535 -46.584 1.00 79.88 125 ARG A CA 1
ATOM 1047 C C . ARG A 1 125 ? 23.639 -0.824 -46.187 1.00 79.88 125 ARG A C 1
ATOM 1049 O O . ARG A 1 125 ? 23.214 -0.520 -45.071 1.00 79.88 125 ARG A O 1
ATOM 1056 N N . ASN A 1 126 ? 22.891 -1.424 -47.106 1.00 78.88 126 ASN A N 1
ATOM 1057 C CA . ASN A 1 126 ? 21.518 -1.824 -46.858 1.00 78.88 126 ASN A CA 1
ATOM 1058 C C . ASN A 1 126 ? 21.514 -3.069 -45.955 1.00 78.88 126 ASN A C 1
ATOM 1060 O O . ASN A 1 126 ? 21.899 -4.152 -46.383 1.00 78.88 126 ASN A O 1
ATOM 1064 N N . ARG A 1 127 ? 21.094 -2.907 -44.694 1.00 86.31 127 ARG A N 1
ATOM 1065 C CA . ARG A 1 127 ? 21.024 -3.998 -43.703 1.00 86.31 127 ARG A CA 1
ATOM 1066 C C . ARG A 1 127 ? 19.710 -4.782 -43.721 1.00 86.31 127 ARG A C 1
ATOM 1068 O O . ARG A 1 127 ? 19.485 -5.593 -42.830 1.00 86.31 127 ARG A O 1
ATOM 1075 N N . ARG A 1 128 ? 18.816 -4.559 -44.690 1.00 85.69 128 ARG A N 1
ATOM 1076 C CA . ARG A 1 128 ? 17.482 -5.188 -44.707 1.00 85.69 128 ARG A CA 1
ATOM 1077 C C . ARG A 1 128 ? 17.550 -6.717 -44.655 1.00 85.69 128 ARG A C 1
ATOM 1079 O O . ARG A 1 128 ? 16.757 -7.324 -43.951 1.00 85.69 128 ARG A O 1
ATOM 1086 N N . GLN A 1 129 ? 18.520 -7.325 -45.332 1.00 80.00 129 GLN A N 1
ATOM 1087 C CA . GLN A 1 129 ? 18.714 -8.778 -45.301 1.00 80.00 129 GLN A CA 1
ATOM 1088 C C . GLN A 1 129 ? 19.101 -9.287 -43.904 1.00 80.00 129 GLN A C 1
ATOM 1090 O O . GLN A 1 129 ? 18.544 -10.276 -43.441 1.00 80.00 129 GLN A O 1
ATOM 1095 N N . GLU A 1 130 ? 19.980 -8.573 -43.195 1.00 83.75 130 GLU A N 1
ATOM 1096 C CA . GLU A 1 130 ? 20.369 -8.914 -41.818 1.00 83.75 130 GLU A CA 1
ATOM 1097 C C . GLU A 1 130 ? 19.165 -8.843 -40.870 1.00 83.75 130 GLU A C 1
ATOM 1099 O O . GLU A 1 130 ? 18.974 -9.731 -40.045 1.00 83.75 130 GLU A O 1
ATOM 1104 N N . TRP A 1 131 ? 18.318 -7.820 -41.020 1.00 81.31 131 TRP A N 1
ATOM 1105 C CA . TRP A 1 131 ? 17.082 -7.691 -40.243 1.00 81.31 131 TRP A CA 1
ATOM 1106 C C . TRP A 1 131 ? 16.069 -8.790 -40.555 1.00 81.31 131 TRP A C 1
ATOM 1108 O O . TRP A 1 131 ? 15.447 -9.295 -39.628 1.00 81.31 131 TRP A O 1
ATOM 1118 N N . ASN A 1 132 ? 15.942 -9.198 -41.820 1.00 85.00 132 ASN A N 1
ATOM 1119 C CA . ASN A 1 132 ? 15.077 -10.314 -42.202 1.00 85.00 132 ASN A CA 1
ATOM 1120 C C . ASN A 1 132 ? 15.540 -11.624 -41.554 1.00 85.00 132 ASN A C 1
ATOM 1122 O O . ASN A 1 132 ? 14.722 -12.347 -41.004 1.00 85.00 132 ASN A O 1
ATOM 1126 N N . VAL A 1 133 ? 16.849 -11.902 -41.536 1.00 83.81 133 VAL A N 1
ATOM 1127 C CA . VAL A 1 133 ? 17.398 -13.061 -40.808 1.00 83.81 133 VAL A CA 1
ATOM 1128 C C . VAL A 1 133 ? 17.173 -12.908 -39.301 1.00 83.81 133 VAL A C 1
ATOM 1130 O O . VAL A 1 133 ? 16.883 -13.882 -38.607 1.00 83.81 133 VAL A O 1
ATOM 1133 N N . LEU A 1 134 ? 17.273 -11.678 -38.781 1.00 81.31 134 LEU A N 1
ATOM 1134 C CA . LEU A 1 134 ? 17.043 -11.386 -37.371 1.00 81.31 134 LEU A CA 1
ATOM 1135 C C . LEU A 1 134 ? 15.576 -11.455 -36.928 1.00 81.31 134 LEU A C 1
ATOM 1137 O O . LEU A 1 134 ? 15.336 -11.520 -35.723 1.00 81.31 134 LEU A O 1
ATOM 1141 N N . ALA A 1 135 ? 14.632 -11.455 -37.864 1.00 80.88 135 ALA A N 1
ATOM 1142 C CA . ALA A 1 135 ? 13.208 -11.558 -37.580 1.00 80.88 135 ALA A CA 1
ATOM 1143 C C . ALA A 1 135 ? 12.768 -12.993 -37.254 1.00 80.88 135 ALA A C 1
ATOM 1145 O O . ALA A 1 135 ? 11.744 -13.171 -36.604 1.00 80.88 135 ALA A O 1
ATOM 1146 N N . TYR A 1 136 ? 13.541 -14.003 -37.662 1.00 78.50 136 TYR A N 1
ATOM 1147 C CA . TYR A 1 136 ? 13.259 -15.391 -37.309 1.00 78.50 136 TYR A CA 1
ATOM 1148 C C . TYR A 1 136 ? 13.647 -15.684 -35.853 1.00 78.50 136 TYR A 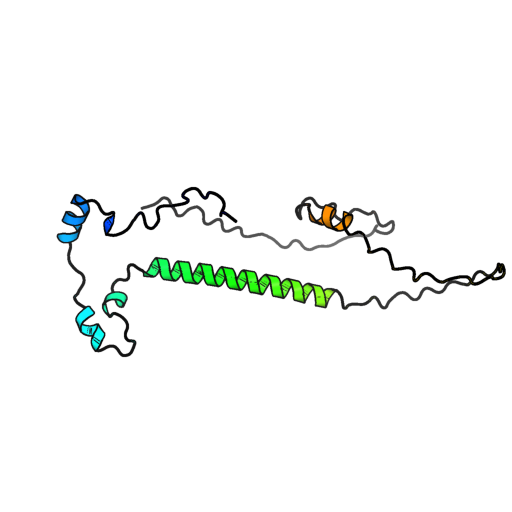C 1
ATOM 1150 O O . TYR A 1 136 ? 14.693 -15.225 -35.357 1.00 78.50 136 TYR A O 1
ATOM 1158 N N . ASP A 1 137 ? 12.819 -16.493 -35.188 1.00 74.06 137 ASP A N 1
ATOM 1159 C CA . ASP A 1 137 ? 13.111 -17.048 -33.868 1.00 74.06 137 ASP A CA 1
ATOM 1160 C C . ASP A 1 137 ? 14.404 -17.867 -33.896 1.00 74.06 137 ASP A C 1
ATOM 1162 O O . ASP A 1 137 ? 14.796 -18.417 -34.927 1.00 74.06 137 ASP A O 1
ATOM 1166 N N . LYS A 1 138 ? 15.117 -17.905 -32.762 1.00 67.25 138 LYS A N 1
ATOM 1167 C CA . LYS A 1 138 ? 16.476 -18.477 -32.674 1.00 67.25 138 LYS A CA 1
ATOM 1168 C C . LYS A 1 138 ? 16.560 -19.926 -33.158 1.00 67.25 138 LYS A C 1
ATOM 1170 O O . LYS A 1 138 ? 17.619 -20.322 -33.627 1.00 67.25 138 LYS A O 1
ATOM 1175 N N . GLU A 1 139 ? 15.466 -20.668 -33.053 1.00 70.06 139 GLU A N 1
ATOM 1176 C CA . GLU A 1 139 ? 15.368 -22.082 -33.424 1.00 70.06 139 GLU A CA 1
ATOM 1177 C C . GLU A 1 139 ? 15.070 -22.295 -34.917 1.00 70.06 139 GLU A C 1
ATOM 1179 O O . GLU A 1 139 ? 15.324 -23.369 -35.445 1.00 70.06 139 GLU A O 1
ATOM 1184 N N . PHE A 1 140 ? 14.591 -21.259 -35.615 1.00 61.41 140 PHE A N 1
ATOM 1185 C CA . PHE A 1 140 ? 14.161 -21.326 -37.019 1.00 61.41 140 PHE A CA 1
ATOM 1186 C C . PHE A 1 140 ? 15.049 -20.523 -37.970 1.00 61.41 140 PHE A C 1
ATOM 1188 O O . PHE A 1 140 ? 14.739 -20.371 -39.153 1.00 61.41 140 PHE A O 1
ATOM 1195 N N . ARG A 1 141 ? 16.159 -19.973 -37.476 1.00 77.25 141 ARG A N 1
ATOM 1196 C CA . ARG A 1 141 ? 17.141 -19.335 -38.350 1.00 77.25 141 ARG A CA 1
ATOM 1197 C C . ARG A 1 141 ? 17.881 -20.404 -39.138 1.00 77.25 141 ARG A C 1
ATOM 1199 O O . ARG A 1 141 ? 18.304 -21.383 -38.528 1.00 77.25 141 ARG A O 1
ATOM 1206 N N . PRO A 1 142 ? 18.110 -20.205 -40.445 1.00 67.38 142 PRO A N 1
ATOM 1207 C C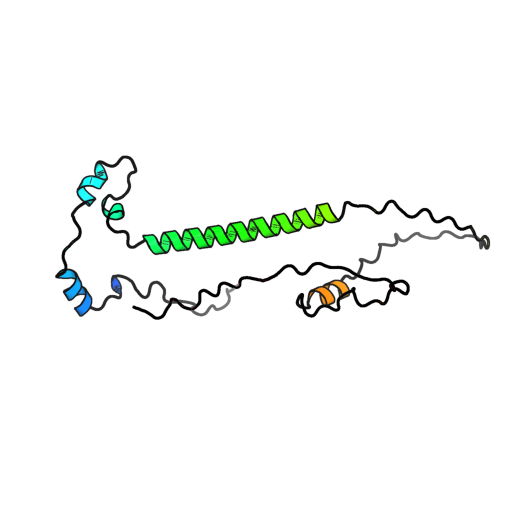A . PRO A 1 142 ? 18.999 -21.081 -41.191 1.00 67.38 142 PRO A CA 1
ATOM 1208 C C . PRO A 1 142 ? 20.376 -21.043 -40.519 1.00 67.38 142 PRO A C 1
ATOM 1210 O O . PRO A 1 142 ? 21.020 -19.992 -40.458 1.00 67.38 142 PRO A O 1
ATOM 1213 N N . ASP A 1 143 ? 20.776 -22.167 -39.928 1.00 54.59 143 ASP A N 1
ATOM 1214 C CA . ASP A 1 143 ? 22.043 -22.292 -39.225 1.00 54.59 143 ASP A CA 1
ATOM 1215 C C . ASP A 1 143 ? 23.179 -22.184 -40.251 1.00 54.59 143 ASP A C 1
ATOM 1217 O O . ASP A 1 143 ? 23.194 -22.891 -41.261 1.00 54.59 143 ASP A O 1
ATOM 1221 N N . ALA A 1 144 ? 24.157 -21.311 -40.003 1.00 55.50 144 ALA A N 1
ATOM 1222 C CA . ALA A 1 144 ? 25.333 -21.188 -40.870 1.00 55.50 144 ALA A CA 1
ATOM 1223 C C . ALA A 1 144 ? 26.212 -22.457 -40.841 1.00 55.50 144 ALA A C 1
ATOM 1225 O O . ALA A 1 144 ? 27.174 -22.568 -41.594 1.00 55.50 144 ALA A O 1
ATOM 1226 N N . ARG A 1 145 ? 25.867 -23.432 -39.990 1.00 51.56 145 ARG A N 1
ATOM 1227 C CA . ARG A 1 1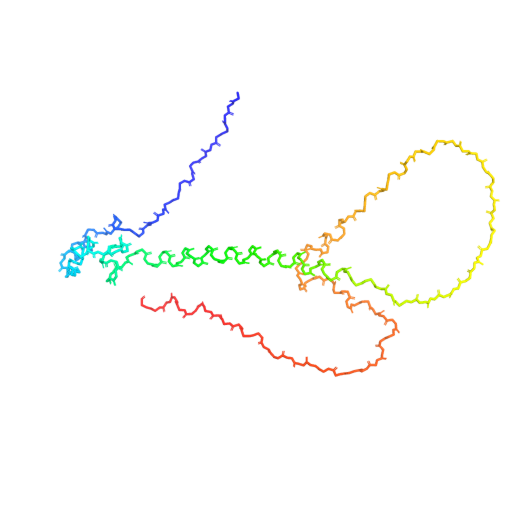45 ? 26.504 -24.750 -39.895 1.00 51.56 145 ARG A CA 1
ATOM 1228 C C . ARG A 1 145 ? 26.252 -25.665 -41.098 1.00 51.56 145 ARG A C 1
ATOM 1230 O O . ARG A 1 145 ? 26.856 -26.728 -41.161 1.00 51.56 145 ARG A O 1
ATOM 1237 N N . LEU A 1 146 ? 25.399 -25.271 -42.048 1.00 47.16 146 LEU A N 1
ATOM 1238 C CA . LEU A 1 146 ? 25.082 -26.064 -43.243 1.00 47.16 146 LEU A CA 1
ATOM 1239 C C . LEU A 1 146 ? 25.657 -25.496 -44.549 1.00 47.16 146 LEU A C 1
ATOM 1241 O O . LEU A 1 146 ? 25.136 -25.781 -45.623 1.00 47.16 146 LEU A O 1
ATOM 1245 N N . THR A 1 147 ? 26.745 -24.726 -44.506 1.00 41.91 147 THR A N 1
ATOM 1246 C CA . THR A 1 147 ? 27.643 -24.698 -45.671 1.00 41.91 147 THR A CA 1
ATOM 1247 C C . THR A 1 147 ? 28.575 -25.901 -45.567 1.00 41.91 147 THR A C 1
ATOM 1249 O O . THR A 1 147 ? 29.366 -25.937 -44.620 1.00 41.91 147 THR A O 1
ATOM 1252 N N . PRO A 1 148 ? 28.529 -26.873 -46.497 1.00 38.28 148 PRO A N 1
ATOM 1253 C CA . PRO A 1 148 ? 29.550 -27.903 -46.563 1.00 38.28 148 PRO A CA 1
ATOM 1254 C C . PRO A 1 148 ? 30.871 -27.197 -46.871 1.00 38.28 148 PRO A C 1
ATOM 1256 O O . PRO A 1 148 ? 31.098 -26.728 -47.985 1.00 38.28 148 PRO A O 1
ATOM 1259 N N . SER A 1 149 ? 31.724 -27.057 -45.860 1.00 43.34 149 SER A N 1
ATOM 1260 C CA . SER A 1 149 ? 33.136 -26.792 -46.097 1.00 43.34 149 SER A CA 1
ATOM 1261 C C . SER A 1 149 ? 33.706 -28.043 -46.773 1.00 43.34 149 SER A C 1
ATOM 1263 O O . SER A 1 149 ? 33.542 -29.128 -46.210 1.00 43.34 149 SER A O 1
ATOM 1265 N N . PRO A 1 150 ? 34.376 -27.948 -47.936 1.00 52.03 150 PRO A N 1
ATOM 1266 C CA . PRO A 1 150 ? 34.929 -29.108 -48.647 1.00 52.03 150 PRO A CA 1
ATOM 1267 C C . PRO A 1 150 ? 35.991 -29.926 -47.880 1.00 52.03 150 PRO A C 1
ATOM 1269 O O . PRO A 1 150 ? 36.508 -30.895 -48.421 1.00 52.03 150 PRO A O 1
ATOM 1272 N N . TYR A 1 151 ? 36.322 -29.560 -46.636 1.00 48.66 151 TYR A N 1
ATOM 1273 C CA . TYR A 1 151 ? 37.396 -30.153 -45.832 1.00 48.66 151 TYR A CA 1
ATOM 1274 C C . TYR A 1 151 ? 36.938 -30.555 -44.421 1.00 48.66 151 TYR A C 1
ATOM 1276 O O . TYR A 1 151 ? 37.527 -30.138 -43.423 1.00 48.66 151 TYR A O 1
ATOM 1284 N N . HIS A 1 152 ? 35.879 -31.356 -44.295 1.00 44.66 152 HIS A N 1
ATOM 1285 C CA . HIS A 1 152 ? 35.538 -31.932 -42.990 1.00 44.66 152 HIS A CA 1
ATOM 1286 C C . HIS A 1 152 ? 35.146 -33.406 -43.079 1.00 44.66 152 HIS A C 1
ATOM 1288 O O . HIS A 1 152 ? 34.024 -33.809 -42.797 1.00 44.66 152 HIS A O 1
ATOM 1294 N N . GLY A 1 153 ? 36.115 -34.223 -43.483 1.00 47.75 153 GLY A N 1
ATOM 1295 C CA . GLY A 1 153 ? 36.200 -35.602 -43.028 1.00 47.75 153 GLY A CA 1
ATOM 1296 C C . GLY A 1 153 ? 37.325 -35.668 -42.007 1.00 47.75 153 GLY A C 1
ATOM 1297 O O . GLY A 1 153 ? 38.463 -35.439 -42.395 1.00 47.75 153 GLY A O 1
ATOM 1298 N N . MET A 1 154 ? 36.979 -35.890 -40.734 1.00 32.31 154 MET A N 1
ATOM 1299 C CA . MET A 1 154 ? 37.750 -36.567 -39.676 1.00 32.31 154 MET A CA 1
ATOM 1300 C C . MET A 1 154 ? 37.040 -36.336 -38.323 1.00 32.31 154 MET A C 1
ATOM 1302 O O . MET A 1 154 ? 36.916 -35.202 -37.880 1.00 32.31 154 MET A O 1
ATOM 1306 N N . SER A 1 155 ? 36.520 -37.438 -37.761 1.00 38.44 155 SER A N 1
ATOM 1307 C CA . SER A 1 155 ? 36.227 -37.827 -36.358 1.00 38.44 155 SER A CA 1
ATOM 1308 C C . SER A 1 155 ? 36.624 -36.876 -35.215 1.00 38.44 155 SER A C 1
ATOM 1310 O O . SER A 1 155 ? 37.583 -36.133 -35.345 1.00 38.44 155 SER A O 1
ATOM 1312 N N . SER A 1 156 ? 36.131 -36.936 -33.974 1.00 48.31 156 SER A N 1
ATOM 1313 C CA . SER A 1 156 ? 35.105 -37.632 -33.165 1.00 48.31 156 SER A CA 1
ATOM 1314 C C . SER A 1 156 ? 35.331 -37.082 -31.730 1.00 48.31 156 SER A C 1
ATOM 1316 O O . SER A 1 156 ? 36.372 -36.477 -31.484 1.00 48.31 156 SER A O 1
ATOM 1318 N N . GLU A 1 157 ? 34.425 -37.373 -30.789 1.00 37.84 157 GLU A N 1
ATOM 1319 C CA . GLU A 1 157 ? 34.526 -37.125 -29.333 1.00 37.84 157 GLU A CA 1
ATOM 1320 C C . GLU A 1 157 ? 34.201 -35.667 -28.947 1.00 37.84 157 GLU A C 1
ATOM 1322 O O . GLU A 1 157 ? 34.820 -34.718 -29.399 1.00 37.84 157 GLU A O 1
ATOM 1327 N N . GLY A 1 158 ? 33.213 -35.337 -28.125 1.00 45.28 158 GLY A N 1
ATOM 1328 C CA . GLY A 1 158 ? 32.548 -36.085 -27.074 1.00 45.28 158 GLY A CA 1
ATOM 1329 C C . GLY A 1 158 ? 32.294 -35.081 -25.952 1.00 45.28 158 GLY A C 1
ATOM 1330 O O . GLY A 1 158 ? 33.228 -34.622 -25.304 1.00 45.28 158 GLY A O 1
ATOM 1331 N N . SER A 1 159 ? 31.046 -34.656 -25.760 1.00 38.91 159 SER A N 1
ATOM 1332 C CA . SER A 1 159 ? 30.577 -34.080 -24.489 1.00 38.91 159 SER A CA 1
ATOM 1333 C C . SER A 1 159 ? 29.058 -33.948 -24.511 1.00 38.91 159 SER A C 1
ATOM 1335 O O . SER A 1 159 ? 28.479 -32.960 -24.959 1.00 38.91 159 SER A O 1
ATOM 1337 N N . LEU A 1 160 ? 28.414 -34.991 -23.996 1.00 42.16 160 LEU A N 1
ATOM 1338 C CA . LEU A 1 160 ? 27.099 -34.893 -23.384 1.00 42.16 160 LEU A CA 1
ATOM 1339 C C . LEU A 1 160 ? 27.263 -34.109 -22.077 1.00 42.16 160 LEU A C 1
ATOM 1341 O O . LEU A 1 160 ? 28.083 -34.482 -21.240 1.00 42.16 160 LEU A O 1
ATOM 1345 N N . SER A 1 161 ? 26.478 -33.050 -21.889 1.00 36.75 161 SER A N 1
ATOM 1346 C CA . SER A 1 161 ? 26.224 -32.486 -20.562 1.00 36.75 161 SER A CA 1
ATOM 1347 C C . SER A 1 161 ? 24.708 -32.456 -20.329 1.00 36.75 161 SER A C 1
ATOM 1349 O O . SER A 1 161 ? 24.009 -31.885 -21.173 1.00 36.75 161 SER A O 1
ATOM 1351 N N . PRO A 1 162 ? 24.173 -33.104 -19.272 1.00 51.66 162 PRO A N 1
ATOM 1352 C CA . PRO A 1 162 ? 22.737 -33.338 -19.128 1.00 51.66 162 PRO A CA 1
ATOM 1353 C C . PRO A 1 162 ? 21.951 -32.157 -18.541 1.00 51.66 162 PRO A C 1
ATOM 1355 O O . PRO A 1 162 ? 22.409 -31.445 -17.651 1.00 51.66 162 PRO A O 1
ATOM 1358 N N . ASP A 1 163 ? 20.706 -32.078 -19.008 1.00 37.97 163 ASP A N 1
ATOM 1359 C CA . ASP A 1 163 ? 19.484 -31.610 -18.350 1.00 37.97 163 ASP A CA 1
ATOM 1360 C C . ASP A 1 163 ? 19.354 -30.176 -17.813 1.00 37.97 163 ASP A C 1
ATOM 1362 O O . ASP A 1 163 ? 19.653 -29.818 -16.671 1.00 37.97 163 ASP A O 1
ATOM 1366 N N . SER A 1 164 ? 18.623 -29.416 -18.633 1.00 42.38 164 SER A N 1
ATOM 1367 C CA . SER A 1 164 ? 17.558 -28.502 -18.224 1.00 42.38 164 SER A CA 1
ATOM 1368 C C . SER A 1 164 ? 16.675 -29.087 -17.116 1.00 42.38 164 SER A C 1
ATOM 1370 O O . SER A 1 164 ? 15.695 -29.785 -17.377 1.00 42.38 164 SER A O 1
ATOM 1372 N N . ARG A 1 165 ? 16.917 -28.690 -15.866 1.00 41.62 165 ARG A N 1
ATOM 1373 C CA . ARG A 1 165 ? 15.883 -28.763 -14.827 1.00 41.62 165 ARG A CA 1
ATOM 1374 C C . ARG A 1 165 ? 14.914 -27.597 -14.993 1.00 41.62 165 ARG A C 1
ATOM 1376 O O . ARG A 1 165 ? 15.031 -26.554 -14.356 1.00 41.62 165 ARG A O 1
ATOM 1383 N N . TYR A 1 166 ? 13.944 -27.816 -15.875 1.00 42.81 166 TYR A N 1
ATOM 1384 C CA . TYR A 1 166 ? 12.620 -27.215 -15.786 1.00 42.81 166 TYR A CA 1
ATOM 1385 C C . TYR A 1 166 ? 12.071 -27.479 -14.380 1.00 42.81 166 TYR A C 1
ATOM 1387 O O . TYR A 1 166 ? 11.777 -28.620 -14.036 1.00 42.81 166 TYR A O 1
ATOM 1395 N N . ILE A 1 167 ? 11.909 -26.436 -13.567 1.00 41.94 167 ILE A N 1
ATOM 1396 C CA . ILE A 1 167 ? 11.025 -26.515 -12.404 1.00 41.94 167 ILE A CA 1
ATOM 1397 C C . ILE A 1 167 ? 9.790 -25.682 -12.713 1.00 41.94 167 ILE A C 1
ATOM 1399 O O . ILE A 1 167 ? 9.720 -24.471 -12.509 1.00 41.94 167 ILE A O 1
ATOM 1403 N N . SER A 1 168 ? 8.815 -26.384 -13.275 1.00 45.59 168 SER A N 1
ATOM 1404 C CA . SER A 1 168 ? 7.431 -25.973 -13.427 1.00 45.59 168 SER A CA 1
ATOM 1405 C C . SER A 1 168 ? 6.771 -25.825 -12.051 1.00 45.59 168 SER A C 1
ATOM 1407 O O . SER A 1 168 ? 6.268 -26.800 -11.495 1.00 45.59 168 SER A O 1
ATOM 1409 N N . TYR A 1 169 ? 6.713 -24.609 -11.511 1.00 41.09 169 TYR A N 1
ATOM 1410 C CA . TYR A 1 169 ? 5.819 -24.281 -10.393 1.00 41.09 169 TYR A CA 1
ATOM 1411 C C . TYR A 1 169 ? 4.526 -23.639 -10.913 1.00 41.09 169 TYR A C 1
ATOM 1413 O O . TYR A 1 169 ? 4.276 -22.456 -10.721 1.00 41.09 169 TYR A O 1
ATOM 1421 N N . TRP A 1 170 ? 3.694 -24.454 -11.566 1.00 43.97 170 TRP A N 1
ATOM 1422 C CA . TRP A 1 170 ? 2.273 -24.167 -11.835 1.00 43.97 170 TRP A CA 1
ATOM 1423 C C . TRP A 1 170 ? 1.355 -25.224 -11.190 1.00 43.97 170 TRP A C 1
ATOM 1425 O O . TRP A 1 170 ? 0.286 -25.532 -11.701 1.00 43.97 170 TRP A O 1
ATOM 1435 N N . LYS A 1 171 ? 1.770 -25.815 -10.059 1.00 43.81 171 LYS A N 1
ATOM 1436 C CA . LYS A 1 171 ? 0.990 -26.837 -9.330 1.00 43.81 171 LYS A CA 1
ATOM 1437 C C . LYS A 1 171 ? 0.669 -26.493 -7.867 1.00 43.81 171 LYS A C 1
ATOM 1439 O O . LYS A 1 171 ? 0.363 -27.389 -7.096 1.00 43.81 171 LYS A O 1
ATOM 1444 N N . TYR A 1 172 ? 0.690 -25.218 -7.479 1.00 43.78 172 TYR A N 1
ATOM 1445 C CA . TYR A 1 172 ? 0.304 -24.797 -6.120 1.00 43.78 172 TYR A CA 1
ATOM 1446 C C . TYR A 1 172 ? -0.637 -23.586 -6.125 1.00 43.78 172 TYR A C 1
ATOM 1448 O O . TYR A 1 172 ? -0.382 -22.590 -5.462 1.00 43.78 172 TYR A O 1
ATOM 1456 N N . PHE A 1 173 ? -1.719 -23.651 -6.903 1.00 46.03 173 PHE A N 1
ATOM 1457 C CA . PHE A 1 173 ? -2.803 -22.661 -6.806 1.00 46.03 173 PHE A CA 1
ATOM 1458 C C . PHE A 1 173 ? -4.204 -23.291 -6.887 1.00 46.03 173 PHE A C 1
ATOM 1460 O O . PHE A 1 173 ? -5.126 -22.707 -7.440 1.00 46.03 173 PHE A O 1
ATOM 1467 N N . ASN A 1 174 ? -4.349 -24.509 -6.356 1.00 42.91 174 ASN A N 1
ATOM 1468 C CA . ASN A 1 174 ? -5.643 -25.135 -6.069 1.00 42.91 174 ASN A CA 1
ATOM 1469 C C . ASN A 1 174 ? -5.477 -26.126 -4.911 1.00 42.91 174 ASN A C 1
ATOM 1471 O O . ASN A 1 174 ? -5.466 -27.338 -5.107 1.00 42.91 174 ASN A O 1
ATOM 1475 N N . ALA A 1 175 ? -5.263 -25.596 -3.711 1.00 39.72 175 ALA A N 1
ATOM 1476 C CA . ALA A 1 175 ? -5.578 -26.280 -2.465 1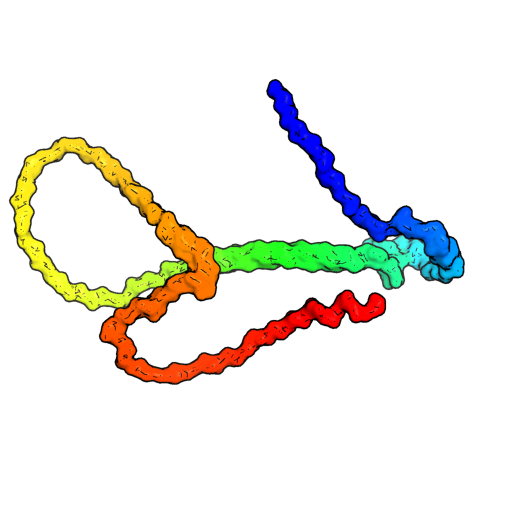.00 39.72 175 ALA A CA 1
ATOM 1477 C C . ALA A 1 175 ? -5.586 -25.239 -1.341 1.00 39.72 175 ALA A C 1
ATOM 1479 O O . ALA A 1 175 ? -4.544 -24.641 -1.067 1.00 39.72 175 ALA A O 1
ATOM 1480 N N . ILE A 1 176 ? -6.754 -25.136 -0.699 1.00 41.53 176 ILE A N 1
ATOM 1481 C CA . ILE A 1 176 ? -7.174 -24.252 0.402 1.00 41.53 176 ILE A CA 1
ATOM 1482 C C . ILE A 1 176 ? -7.773 -22.926 -0.068 1.00 41.53 176 ILE A C 1
ATOM 1484 O O . ILE A 1 176 ? -7.023 -22.027 -0.502 1.00 41.53 176 ILE A O 1
#

Radius of gyration: 34.94 Å; chains: 1; bounding box: 75×62×94 Å

Secondary structure (DSSP, 8-state):
-PPPP----------SSGGGS-HHHHHHHHHSPPPP-GGGGGGG-TT---GGGGT--TTHHHHHHHHHHHHHHHHHHHHHHHHHHHHHHTT-----------------------------PPPPP--HHHHHHHHS-TTTS--GGGS--S--------------------SSSS--

Organism: NCBI:txid32473

InterPro domains:
  IPR028288 SCAR/WAVE family [PTHR12902] (2-119)

pLDDT: mean 72.46, std 24.8, range [25.67, 98.38]

Foldseek 3Di:
DDDDDDDDPDDDPPCPDPVNDDPVVVVVVVPDDDPDPLQVCQVVDPVNDRRCVVVPDPCVVVVVVVVVVVVVVVVVVVVVVVVVVVVVVVVPDDDDDDDDDDDDDDDDDDDDDDDDDPPPDPDPDDCVVVVVLVVDDPVPRPDPVPPPPVDDPDDDDDDDDDDDPDDDPPPPDPDD